Protein AF-A0A895XF03-F1 (afdb_monomer_lite)

Structure (mmCIF, N/CA/C/O backbone):
data_AF-A0A895XF03-F1
#
_entry.id   AF-A0A895XF03-F1
#
loop_
_atom_site.group_PDB
_atom_site.id
_atom_site.type_symbol
_atom_site.label_atom_id
_atom_site.label_alt_id
_atom_site.label_comp_id
_atom_site.label_asym_id
_atom_site.label_entity_id
_atom_site.label_seq_id
_atom_site.pdbx_PDB_ins_code
_atom_site.Cartn_x
_atom_site.Cartn_y
_atom_site.Cartn_z
_atom_site.occupancy
_atom_site.B_iso_or_equiv
_atom_site.auth_seq_id
_atom_site.auth_comp_id
_atom_site.auth_asym_id
_atom_site.auth_atom_id
_atom_site.pdbx_PDB_model_num
ATOM 1 N N . MET A 1 1 ? 20.434 50.297 -4.297 1.00 43.91 1 MET A N 1
ATOM 2 C CA . MET A 1 1 ? 19.319 49.650 -5.014 1.00 43.91 1 MET A CA 1
ATOM 3 C C . MET A 1 1 ? 19.662 48.165 -5.033 1.00 43.91 1 MET A C 1
ATOM 5 O O . MET A 1 1 ? 20.616 47.796 -5.697 1.00 43.91 1 MET A O 1
ATOM 9 N N . GLN A 1 2 ? 19.070 47.381 -4.127 1.00 37.72 2 GLN A N 1
ATOM 10 C CA . GLN A 1 2 ? 19.388 45.959 -3.944 1.00 37.72 2 GLN A CA 1
ATOM 11 C C . GLN A 1 2 ? 18.520 45.132 -4.895 1.00 37.72 2 GLN A C 1
ATOM 13 O O . GLN A 1 2 ? 17.302 45.091 -4.738 1.00 37.72 2 GLN A O 1
ATOM 18 N N . GLU A 1 3 ? 19.142 44.478 -5.870 1.00 40.53 3 GLU A N 1
ATOM 19 C CA . GLU A 1 3 ? 18.496 43.446 -6.678 1.00 40.53 3 GLU A CA 1
ATOM 20 C C . GLU A 1 3 ? 18.541 42.126 -5.902 1.00 40.53 3 GLU A C 1
ATOM 2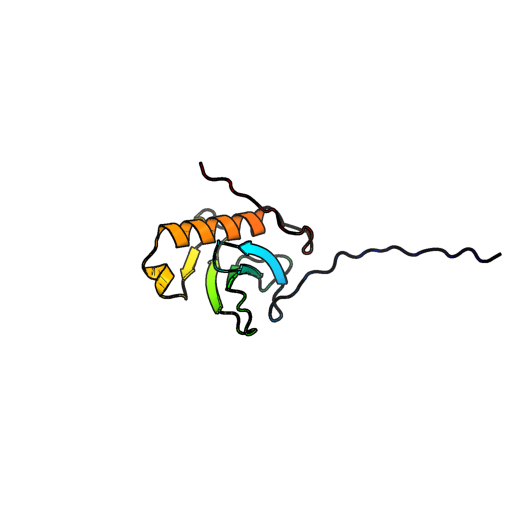2 O O . GLU A 1 3 ? 19.542 41.410 -5.874 1.00 40.53 3 GLU A O 1
ATOM 27 N N . HIS A 1 4 ? 17.440 41.821 -5.217 1.00 36.44 4 HIS A N 1
ATOM 28 C CA . HIS A 1 4 ? 17.210 40.509 -4.628 1.00 36.44 4 HIS A CA 1
ATOM 29 C C . HIS A 1 4 ? 16.944 39.506 -5.754 1.00 36.44 4 HIS A C 1
ATOM 31 O O . HIS A 1 4 ? 15.813 39.331 -6.204 1.00 36.44 4 HIS A O 1
ATOM 37 N N . THR A 1 5 ? 18.001 38.838 -6.209 1.00 41.12 5 THR A N 1
ATOM 38 C CA . THR A 1 5 ? 17.882 37.661 -7.073 1.00 41.12 5 THR A CA 1
ATOM 39 C C . THR A 1 5 ? 17.327 36.515 -6.229 1.00 41.12 5 THR A C 1
ATOM 41 O O . THR A 1 5 ? 18.041 35.891 -5.446 1.00 41.12 5 THR A O 1
ATOM 44 N N . ILE A 1 6 ? 16.021 36.271 -6.338 1.00 44.28 6 ILE A N 1
ATOM 45 C CA . ILE A 1 6 ? 15.358 35.128 -5.708 1.00 44.28 6 ILE A CA 1
ATOM 46 C C . ILE A 1 6 ? 15.773 33.869 -6.477 1.00 44.28 6 ILE A C 1
ATOM 48 O O . ILE A 1 6 ? 15.248 33.578 -7.550 1.00 44.28 6 ILE A O 1
ATOM 52 N N . ALA A 1 7 ? 16.696 33.096 -5.911 1.00 43.19 7 ALA A N 1
ATOM 53 C CA . ALA A 1 7 ? 16.932 31.724 -6.333 1.00 43.19 7 ALA A CA 1
ATOM 54 C C . ALA A 1 7 ? 15.725 30.859 -5.921 1.00 43.19 7 ALA A C 1
ATOM 56 O O . ALA A 1 7 ? 15.591 30.477 -4.762 1.00 43.19 7 ALA A O 1
ATOM 57 N N . LYS A 1 8 ? 14.830 30.542 -6.862 1.00 44.47 8 LYS A N 1
ATOM 58 C CA . LYS A 1 8 ? 13.851 29.450 -6.719 1.00 44.47 8 LYS A CA 1
ATOM 59 C C . LYS A 1 8 ? 14.311 28.252 -7.548 1.00 44.47 8 LYS A C 1
ATOM 61 O O . LYS A 1 8 ? 13.743 27.956 -8.591 1.00 44.47 8 LYS A O 1
ATOM 66 N N . SER A 1 9 ? 15.340 27.553 -7.073 1.00 48.12 9 SER A N 1
ATOM 67 C CA . SER A 1 9 ? 15.498 26.132 -7.407 1.00 48.12 9 SER A CA 1
ATOM 68 C C . SER A 1 9 ? 14.670 25.341 -6.402 1.00 48.12 9 SER A C 1
ATOM 70 O O . SER A 1 9 ? 15.159 24.959 -5.344 1.00 48.12 9 SER A O 1
ATOM 72 N N . GLY A 1 10 ? 13.377 25.182 -6.688 1.00 43.78 10 GLY A N 1
ATOM 73 C CA . GLY A 1 10 ? 12.508 24.283 -5.935 1.00 43.78 10 GLY A CA 1
ATOM 74 C C . GLY A 1 10 ? 12.817 22.847 -6.335 1.00 43.78 10 GLY A C 1
ATOM 75 O O . GLY A 1 10 ? 12.153 22.307 -7.215 1.00 43.78 10 GLY A O 1
ATOM 76 N N . ALA A 1 11 ? 13.852 22.253 -5.742 1.00 49.38 11 ALA A N 1
ATOM 77 C CA . ALA A 1 11 ? 14.054 20.817 -5.835 1.00 49.38 11 ALA A CA 1
ATOM 78 C C . ALA A 1 11 ? 12.853 20.140 -5.162 1.00 49.38 11 ALA A C 1
ATOM 80 O O . ALA A 1 11 ? 12.572 20.382 -3.990 1.00 49.38 11 ALA A O 1
ATOM 81 N N . LEU A 1 12 ? 12.098 19.353 -5.924 1.00 56.06 12 LEU A N 1
ATOM 82 C CA . LEU A 1 12 ? 11.067 18.493 -5.366 1.00 56.06 12 LEU A CA 1
ATOM 83 C C . LEU A 1 12 ? 11.796 17.417 -4.539 1.00 56.06 12 LEU A C 1
ATOM 85 O O . LEU A 1 12 ? 12.584 16.642 -5.081 1.00 56.06 12 LEU A O 1
ATOM 89 N N . GLU A 1 13 ? 11.597 17.410 -3.223 1.00 62.16 13 GLU A N 1
ATOM 90 C CA . GLU A 1 13 ? 12.224 16.439 -2.322 1.00 62.16 13 GLU A CA 1
ATOM 91 C C . GLU A 1 13 ? 11.293 15.249 -2.092 1.00 62.16 13 GLU A C 1
ATOM 93 O O . GLU A 1 13 ? 10.086 15.407 -1.896 1.00 62.16 13 GLU A O 1
ATOM 98 N N . TRP A 1 14 ? 11.846 14.034 -2.138 1.00 66.75 14 TRP A N 1
ATOM 99 C CA . TRP A 1 14 ? 11.088 12.821 -1.839 1.00 66.75 14 TRP A CA 1
ATOM 100 C C . TRP A 1 14 ? 10.662 12.804 -0.375 1.00 66.75 14 TRP A C 1
ATOM 102 O O . TRP A 1 14 ? 11.474 13.054 0.515 1.00 66.75 14 TRP A O 1
ATOM 112 N N . LEU A 1 15 ? 9.404 12.434 -0.127 1.00 80.19 15 LEU A N 1
ATOM 113 C CA . LEU A 1 15 ? 8.969 12.086 1.218 1.00 80.19 15 LEU A CA 1
ATOM 114 C C . LEU A 1 15 ? 9.509 10.707 1.596 1.00 80.19 15 LEU A C 1
ATOM 116 O O . LEU A 1 15 ? 9.646 9.810 0.756 1.00 80.19 15 LEU A O 1
ATOM 120 N N . PHE A 1 16 ? 9.798 10.551 2.884 1.00 80.19 16 PHE A N 1
ATOM 121 C CA . PHE A 1 16 ? 10.233 9.291 3.461 1.00 80.19 16 PHE A CA 1
ATOM 122 C C . PHE A 1 16 ? 9.263 8.849 4.549 1.00 80.19 16 PHE A C 1
ATOM 124 O O . PHE A 1 16 ? 8.904 9.623 5.433 1.00 80.19 16 PHE A O 1
ATOM 131 N N . PHE A 1 17 ? 8.899 7.575 4.512 1.00 81.38 17 PHE A N 1
ATOM 132 C CA . PHE A 1 17 ? 8.098 6.908 5.524 1.00 81.38 17 PHE A CA 1
ATOM 133 C C . PHE A 1 17 ? 8.952 5.820 6.173 1.00 81.38 17 PHE A C 1
ATOM 135 O O . PHE A 1 17 ? 9.357 4.864 5.510 1.00 81.38 17 PHE A O 1
ATOM 142 N N . HIS A 1 18 ? 9.295 5.992 7.453 1.00 79.94 18 HIS A N 1
ATOM 143 C CA . HIS A 1 18 ? 10.180 5.077 8.194 1.00 79.94 18 HIS A CA 1
ATOM 144 C C . HIS A 1 18 ? 11.502 4.762 7.464 1.00 79.94 18 HIS A C 1
ATOM 146 O O . HIS A 1 18 ? 11.942 3.616 7.394 1.00 79.94 18 HIS A O 1
ATOM 152 N N . GLY A 1 19 ? 12.132 5.791 6.884 1.00 81.38 19 GLY A N 1
ATOM 153 C CA . GLY A 1 19 ? 13.396 5.660 6.148 1.00 81.38 19 GLY A CA 1
ATOM 154 C C . GLY A 1 19 ? 13.266 5.063 4.742 1.00 81.38 19 GLY A C 1
ATOM 155 O O . GLY A 1 19 ? 14.274 4.908 4.060 1.00 81.38 19 GLY A O 1
ATOM 156 N N . LYS A 1 20 ? 12.047 4.756 4.283 1.00 82.38 20 LYS A N 1
ATOM 157 C CA . LYS A 1 20 ? 11.759 4.288 2.921 1.00 82.38 20 LYS A CA 1
ATOM 158 C C . LYS A 1 20 ? 11.184 5.409 2.075 1.00 82.38 20 LYS A C 1
ATOM 160 O O . LYS A 1 20 ? 10.472 6.259 2.598 1.00 82.38 20 LYS A O 1
ATOM 165 N N . ARG A 1 21 ? 11.440 5.394 0.768 1.00 85.56 21 ARG A N 1
ATOM 166 C CA . ARG A 1 21 ? 10.862 6.382 -0.149 1.00 85.56 21 ARG A CA 1
ATOM 167 C C . ARG A 1 21 ? 9.355 6.171 -0.250 1.00 85.56 21 ARG A C 1
ATOM 169 O O . ARG A 1 21 ? 8.917 5.076 -0.605 1.00 85.56 21 ARG A O 1
ATOM 176 N N . GLU A 1 22 ? 8.587 7.216 0.030 1.00 89.06 22 GLU A N 1
ATOM 177 C CA . GLU A 1 22 ? 7.141 7.232 -0.164 1.00 89.06 22 GLU A CA 1
ATOM 178 C C . GLU A 1 22 ? 6.822 7.511 -1.638 1.00 89.06 22 GLU A C 1
ATOM 180 O O . GLU A 1 22 ? 7.285 8.494 -2.216 1.00 89.06 22 GLU A O 1
ATOM 185 N N . TRP A 1 23 ? 6.036 6.624 -2.243 1.00 87.12 23 TRP A N 1
ATOM 186 C CA . TRP A 1 23 ? 5.523 6.769 -3.608 1.00 87.12 23 TRP A CA 1
ATOM 187 C C . TRP A 1 23 ? 4.164 7.468 -3.636 1.00 87.12 23 TRP A C 1
ATOM 189 O O . TRP A 1 23 ? 3.803 8.098 -4.630 1.00 87.12 23 TRP A O 1
ATOM 199 N N . GLY A 1 24 ? 3.408 7.352 -2.548 1.00 89.56 24 GLY A N 1
ATOM 200 C CA . GLY A 1 24 ? 2.114 7.988 -2.382 1.00 89.56 24 GLY A CA 1
ATOM 201 C C . GLY A 1 24 ? 1.278 7.304 -1.313 1.00 89.56 24 GLY A C 1
ATOM 202 O O . GLY A 1 24 ? 1.731 6.388 -0.620 1.00 89.56 24 GLY A O 1
ATOM 203 N N . ARG A 1 25 ? 0.034 7.761 -1.198 1.00 92.50 25 ARG A N 1
ATOM 204 C CA . ARG A 1 25 ? -0.932 7.296 -0.205 1.00 92.50 25 ARG A CA 1
ATOM 205 C C . ARG A 1 25 ? -2.296 7.107 -0.837 1.00 92.50 25 ARG A C 1
ATOM 207 O O . ARG A 1 25 ? -2.631 7.789 -1.802 1.00 92.50 25 ARG A O 1
ATOM 214 N N . PHE A 1 26 ? -3.082 6.229 -0.241 1.00 93.00 26 PHE A N 1
ATOM 215 C CA . PHE A 1 26 ? -4.496 6.049 -0.540 1.00 93.00 26 PHE A CA 1
ATOM 216 C C . PHE A 1 26 ? -5.239 5.743 0.758 1.00 93.00 26 PHE A C 1
ATOM 218 O O . PHE A 1 26 ? -4.627 5.383 1.762 1.00 93.00 26 PHE A O 1
ATOM 225 N N . THR A 1 27 ? -6.550 5.937 0.770 1.00 92.94 27 THR A N 1
ATOM 226 C CA . THR A 1 27 ? -7.369 5.806 1.979 1.00 92.94 27 THR A CA 1
ATOM 227 C C . THR A 1 27 ? -8.632 5.032 1.658 1.00 92.94 27 THR A C 1
ATOM 229 O O . THR A 1 27 ? -9.183 5.182 0.568 1.00 92.94 27 THR A O 1
ATOM 232 N N . ASP A 1 28 ? -9.106 4.256 2.621 1.00 88.25 28 ASP A N 1
ATOM 233 C CA . ASP A 1 28 ? -10.509 3.852 2.671 1.00 88.25 28 ASP A CA 1
ATOM 234 C C . ASP A 1 28 ? -11.266 4.701 3.713 1.00 88.25 28 ASP A C 1
ATOM 236 O O . ASP A 1 28 ? -10.738 5.702 4.204 1.00 88.25 28 ASP A O 1
ATOM 240 N N . ASP A 1 29 ? -12.500 4.322 4.051 1.00 86.19 29 ASP A N 1
ATOM 241 C CA . ASP A 1 29 ? -13.332 5.038 5.032 1.00 86.19 29 ASP A CA 1
ATOM 242 C C . ASP A 1 29 ? -12.801 4.963 6.480 1.00 86.19 29 ASP A C 1
ATOM 244 O O . ASP A 1 29 ? -13.281 5.673 7.363 1.00 86.19 29 ASP A O 1
ATOM 248 N N . VAL A 1 30 ? -11.833 4.087 6.750 1.00 87.38 30 VAL A N 1
ATOM 249 C CA . VAL A 1 30 ? -11.365 3.718 8.094 1.00 87.38 30 VAL A CA 1
ATOM 250 C C . VAL A 1 30 ? -9.859 3.947 8.273 1.00 87.38 30 VAL A C 1
ATOM 252 O O . VAL A 1 30 ? -9.416 4.256 9.379 1.00 87.38 30 VAL A O 1
ATOM 255 N N . ARG A 1 31 ? -9.048 3.768 7.228 1.00 89.75 31 ARG A N 1
ATOM 256 C CA . ARG A 1 31 ? -7.587 3.650 7.295 1.00 89.75 31 ARG A CA 1
ATOM 257 C C . ARG A 1 31 ? -6.897 4.421 6.179 1.00 89.75 31 ARG A C 1
ATOM 259 O O . ARG A 1 31 ? -7.380 4.522 5.053 1.00 89.75 31 ARG A O 1
ATOM 266 N N . SER A 1 32 ? -5.697 4.893 6.503 1.00 92.62 32 SER A N 1
ATOM 267 C CA . SER A 1 32 ? -4.748 5.431 5.532 1.00 92.62 32 SER A CA 1
ATOM 268 C C . SER A 1 32 ? -3.673 4.402 5.223 1.00 92.62 32 SER A C 1
ATOM 270 O O . SER A 1 32 ? -3.143 3.767 6.134 1.00 92.62 32 SER A O 1
ATOM 272 N N . TYR A 1 33 ? -3.327 4.275 3.948 1.00 93.88 33 TYR A N 1
ATOM 273 C 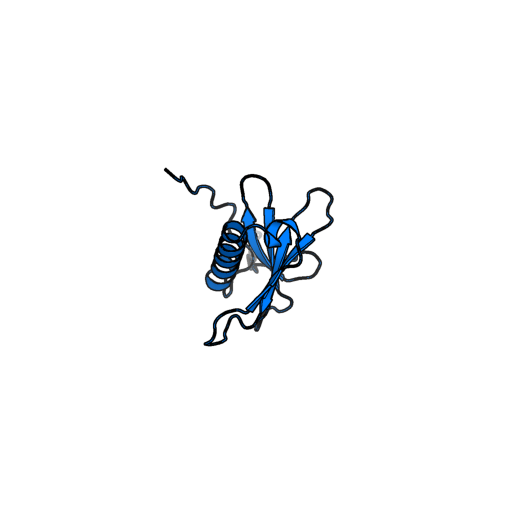CA . TYR A 1 33 ? -2.297 3.376 3.454 1.00 93.88 33 TYR A CA 1
ATOM 274 C C . TYR A 1 33 ? -1.168 4.168 2.800 1.00 93.88 33 TYR A C 1
ATOM 276 O O . TYR A 1 33 ? -1.408 5.134 2.072 1.00 93.88 33 TYR A O 1
ATOM 284 N N . VAL A 1 34 ? 0.071 3.742 3.031 1.00 93.31 34 VAL A N 1
ATOM 285 C CA . VAL A 1 34 ? 1.281 4.359 2.479 1.00 93.31 34 VAL A CA 1
ATOM 286 C C . VAL A 1 34 ? 1.995 3.351 1.599 1.00 93.31 34 VAL A C 1
ATOM 288 O O . VAL A 1 34 ? 2.349 2.260 2.049 1.00 93.31 34 VAL A O 1
ATOM 291 N N . VAL A 1 35 ? 2.233 3.732 0.348 1.00 92.44 35 VAL A N 1
ATOM 292 C CA . VAL A 1 35 ? 3.003 2.949 -0.616 1.00 92.44 35 VAL A CA 1
ATOM 293 C C . VAL A 1 35 ? 4.448 3.408 -0.554 1.00 92.44 35 VAL A C 1
ATOM 295 O O . VAL A 1 35 ? 4.754 4.585 -0.752 1.00 92.44 35 VAL A O 1
ATOM 298 N N . THR A 1 36 ? 5.358 2.477 -0.299 1.00 91.81 36 THR A N 1
ATOM 299 C CA . THR A 1 36 ? 6.787 2.768 -0.187 1.00 91.81 36 THR A CA 1
ATOM 300 C C . THR A 1 36 ? 7.627 1.798 -0.994 1.00 91.81 36 THR A C 1
ATOM 302 O O . THR A 1 36 ? 7.199 0.687 -1.313 1.00 91.81 36 THR A O 1
ATOM 305 N N . SER A 1 37 ? 8.874 2.185 -1.245 1.00 87.81 37 SER A N 1
ATOM 306 C CA . SER A 1 37 ? 9.892 1.253 -1.703 1.00 87.81 37 SER A CA 1
ATOM 307 C C . SER A 1 37 ? 11.254 1.484 -1.049 1.00 87.81 37 SER A C 1
ATOM 309 O O . SER A 1 37 ? 11.548 2.565 -0.538 1.00 87.81 37 SER A O 1
ATOM 311 N N . ASN A 1 38 ? 12.080 0.437 -1.078 1.00 76.00 38 ASN A N 1
ATOM 312 C CA . ASN A 1 38 ? 13.460 0.458 -0.618 1.00 76.00 38 ASN A CA 1
ATOM 313 C C . ASN A 1 38 ? 14.393 1.250 -1.556 1.00 76.00 38 ASN A C 1
ATOM 315 O O . ASN A 1 38 ? 15.408 1.728 -1.067 1.00 76.00 38 ASN A O 1
ATOM 319 N N . ASP A 1 39 ? 14.075 1.411 -2.851 1.00 67.94 39 ASP A N 1
ATOM 320 C CA . ASP A 1 39 ? 14.961 2.099 -3.806 1.00 67.94 39 ASP A CA 1
ATOM 321 C C . ASP A 1 39 ? 14.262 3.193 -4.639 1.00 67.94 39 ASP A C 1
ATOM 323 O O . ASP A 1 39 ? 13.060 3.183 -4.922 1.00 67.94 39 ASP A O 1
ATOM 327 N N . ALA A 1 40 ? 15.061 4.168 -5.029 1.00 57.19 40 ALA A N 1
ATOM 328 C CA . ALA A 1 40 ? 14.727 5.324 -5.815 1.00 57.19 40 ALA A CA 1
ATOM 329 C C . ALA A 1 40 ? 14.539 5.066 -7.309 1.00 57.19 40 ALA A C 1
ATOM 331 O O . ALA A 1 40 ? 13.706 5.723 -7.930 1.00 57.19 40 ALA A O 1
ATOM 332 N N . GLN A 1 41 ? 15.358 4.186 -7.882 1.00 54.44 41 GLN A N 1
ATOM 333 C CA . GLN A 1 41 ? 15.522 4.094 -9.335 1.00 54.44 41 GLN A CA 1
ATOM 334 C C . GLN A 1 41 ? 15.056 2.754 -9.905 1.00 54.44 41 GLN A C 1
ATOM 336 O O . GLN A 1 41 ? 14.581 2.710 -11.037 1.00 54.44 41 GLN A O 1
ATOM 341 N N . GLU A 1 42 ? 15.094 1.671 -9.123 1.00 55.69 42 GLU A N 1
ATOM 342 C CA . GLU A 1 42 ? 14.890 0.313 -9.660 1.00 55.69 42 GLU A CA 1
ATOM 343 C C . GLU A 1 42 ? 14.024 -0.576 -8.772 1.00 55.69 42 GLU A C 1
ATOM 345 O O . GLU A 1 42 ? 14.194 -1.790 -8.673 1.00 55.69 42 GLU A O 1
ATOM 350 N N . SER A 1 43 ? 13.051 0.033 -8.110 1.00 64.88 43 SER A N 1
ATOM 351 C CA . SER A 1 43 ? 12.183 -0.688 -7.194 1.00 64.88 43 SER A CA 1
ATOM 352 C C . SER A 1 43 ? 11.304 -1.702 -7.911 1.00 64.88 43 SER A C 1
ATOM 354 O O . SER A 1 43 ? 10.242 -1.376 -8.432 1.00 64.88 43 SER A O 1
ATOM 356 N N . ASN A 1 44 ? 11.759 -2.953 -7.907 1.00 79.94 44 ASN A N 1
ATOM 357 C CA . ASN A 1 44 ? 10.979 -4.129 -8.279 1.00 79.94 44 ASN A CA 1
ATOM 358 C C . ASN A 1 44 ? 10.146 -4.664 -7.100 1.00 79.94 44 ASN A C 1
ATOM 360 O O . ASN A 1 44 ? 9.567 -5.746 -7.192 1.00 79.94 44 ASN A O 1
ATOM 364 N N . THR A 1 45 ? 10.110 -3.908 -6.000 1.00 87.38 45 THR A N 1
ATOM 365 C CA . THR A 1 45 ? 9.398 -4.229 -4.767 1.00 87.38 45 THR A CA 1
ATOM 366 C C . THR A 1 45 ? 8.635 -3.001 -4.285 1.00 87.38 45 THR A C 1
ATOM 368 O O . THR A 1 45 ? 9.190 -1.910 -4.274 1.00 87.38 45 THR A O 1
ATOM 371 N N . LEU A 1 46 ? 7.392 -3.177 -3.850 1.00 90.81 46 LEU A N 1
ATOM 372 C CA . LEU A 1 46 ? 6.591 -2.192 -3.128 1.00 90.81 46 LEU A CA 1
ATOM 373 C C . LEU A 1 46 ? 6.192 -2.762 -1.780 1.00 90.81 46 LEU A C 1
ATOM 375 O O . LEU A 1 46 ? 5.966 -3.963 -1.642 1.00 90.81 46 LEU A O 1
ATOM 379 N N . HIS A 1 47 ? 6.051 -1.877 -0.806 1.00 92.69 47 HIS A N 1
ATOM 380 C CA . HIS A 1 47 ? 5.464 -2.198 0.484 1.00 92.69 47 HIS A CA 1
ATOM 381 C C . HIS A 1 47 ? 4.292 -1.262 0.729 1.00 92.69 47 HIS A C 1
ATOM 383 O O . HIS A 1 47 ? 4.423 -0.051 0.539 1.00 92.69 47 HIS A O 1
ATOM 389 N N . VAL A 1 48 ? 3.185 -1.819 1.202 1.00 94.06 48 VAL A N 1
ATOM 390 C CA . VAL A 1 48 ? 2.022 -1.058 1.64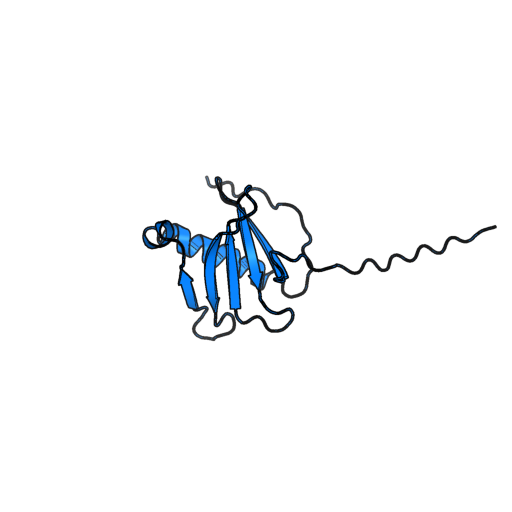8 1.00 94.06 48 VAL A CA 1
ATOM 391 C C . VAL A 1 48 ? 1.940 -1.153 3.161 1.00 94.06 48 VAL A C 1
ATOM 393 O O . VAL A 1 48 ? 1.949 -2.251 3.720 1.00 94.06 48 VAL A O 1
ATOM 396 N N . PHE A 1 49 ? 1.858 -0.004 3.818 1.00 94.19 49 PHE A N 1
ATOM 397 C CA . PHE A 1 49 ? 1.693 0.107 5.263 1.00 94.19 49 PHE A CA 1
ATOM 398 C C . PHE A 1 49 ? 0.360 0.760 5.604 1.00 94.19 49 PHE A C 1
ATOM 400 O O . PHE A 1 49 ? -0.070 1.634 4.863 1.00 94.19 49 PHE A O 1
ATOM 407 N N . ILE A 1 50 ? -0.252 0.403 6.732 1.00 93.00 50 ILE A N 1
ATOM 408 C CA . ILE A 1 50 ? -1.263 1.248 7.375 1.00 93.00 50 ILE A CA 1
ATOM 409 C C . ILE A 1 50 ? -0.534 2.332 8.164 1.00 93.00 50 ILE A C 1
ATOM 411 O O . ILE A 1 50 ? 0.358 2.033 8.963 1.00 93.00 50 ILE A O 1
ATOM 415 N N . ASP A 1 51 ? -0.925 3.580 7.932 1.00 90.75 51 ASP A N 1
ATOM 416 C CA . ASP A 1 51 ? -0.500 4.726 8.728 1.00 90.75 51 ASP A CA 1
ATOM 417 C C . ASP A 1 51 ? -1.395 4.830 9.963 1.00 90.75 51 ASP A C 1
ATOM 419 O O . ASP A 1 51 ? -2.501 5.378 9.920 1.00 90.75 51 ASP A O 1
ATOM 423 N N . HIS A 1 52 ? -0.945 4.214 11.054 1.00 85.44 52 HIS A N 1
ATOM 424 C CA . HIS A 1 52 ? -1.638 4.274 12.333 1.00 85.44 52 HIS A CA 1
ATOM 425 C C . HIS A 1 52 ? -1.320 5.596 13.039 1.00 85.44 52 HIS A C 1
ATOM 427 O O . HIS A 1 52 ? -0.169 6.024 13.113 1.00 85.44 52 HIS A O 1
ATOM 433 N N . ALA A 1 53 ? -2.340 6.227 13.627 1.00 78.50 53 ALA A N 1
ATOM 434 C CA . ALA A 1 53 ? -2.189 7.497 14.345 1.00 78.50 53 ALA A CA 1
ATOM 435 C C . ALA A 1 53 ? -1.269 7.402 15.581 1.00 78.50 53 ALA A C 1
ATOM 437 O O . ALA A 1 53 ? -0.803 8.421 16.086 1.00 78.50 53 ALA A O 1
ATOM 438 N N . ASP A 1 54 ? -1.002 6.188 16.069 1.00 83.94 54 ASP A N 1
ATOM 439 C CA . ASP A 1 54 ? -0.071 5.912 17.166 1.00 83.94 54 ASP A CA 1
ATOM 440 C C . ASP A 1 54 ? 1.409 5.879 16.721 1.00 83.94 54 ASP A C 1
ATOM 442 O O . ASP A 1 54 ? 2.300 5.658 17.546 1.00 83.94 54 ASP A O 1
ATOM 446 N N . GLY A 1 55 ? 1.677 6.102 15.428 1.00 82.00 55 GLY A N 1
ATOM 447 C CA . GLY A 1 55 ? 3.016 6.136 14.843 1.00 82.00 55 GLY A CA 1
ATOM 448 C C . GLY A 1 55 ? 3.665 4.761 14.673 1.00 82.00 55 GLY A C 1
ATOM 449 O O . GLY A 1 55 ? 4.876 4.685 14.446 1.00 82.00 55 GLY A O 1
ATOM 450 N N . ARG A 1 56 ? 2.903 3.667 14.807 1.00 86.06 56 ARG A N 1
ATOM 451 C CA . ARG A 1 56 ? 3.396 2.297 14.620 1.00 86.06 56 ARG A CA 1
ATOM 452 C C . ARG A 1 56 ? 2.866 1.733 13.309 1.00 86.06 56 ARG A C 1
ATOM 454 O O . ARG A 1 56 ? 1.798 1.133 13.303 1.00 86.06 56 ARG A O 1
ATOM 461 N N . PRO A 1 57 ? 3.588 1.890 12.191 1.00 88.81 57 PRO A N 1
ATOM 462 C CA . PRO A 1 57 ? 3.096 1.435 10.904 1.00 88.81 57 PRO A CA 1
ATOM 463 C C . PRO A 1 57 ? 2.976 -0.086 10.872 1.00 88.81 57 PRO A C 1
ATOM 465 O O . PRO A 1 57 ? 3.874 -0.813 11.305 1.00 88.81 57 PRO A O 1
ATOM 468 N N . GLU A 1 58 ? 1.890 -0.574 10.291 1.00 91.81 58 GLU A N 1
ATOM 469 C CA . GLU A 1 58 ? 1.674 -2.003 10.094 1.00 91.81 58 GLU A CA 1
ATOM 470 C C . GLU A 1 58 ? 1.856 -2.333 8.619 1.00 91.81 58 GLU A C 1
ATOM 472 O O . GLU A 1 58 ? 1.148 -1.797 7.770 1.00 91.81 58 GLU A O 1
ATOM 477 N N . MET A 1 59 ? 2.807 -3.206 8.289 1.00 92.12 59 MET A N 1
ATOM 478 C CA . MET A 1 59 ? 2.985 -3.645 6.908 1.00 92.12 59 MET A CA 1
ATOM 479 C C . MET A 1 59 ? 1.871 -4.613 6.530 1.00 92.12 59 MET A C 1
ATOM 481 O O . MET A 1 59 ? 1.707 -5.664 7.143 1.00 92.12 59 MET A O 1
ATOM 485 N N . VAL A 1 60 ? 1.140 -4.267 5.483 1.00 93.00 60 VAL A N 1
ATOM 486 C CA . VAL A 1 60 ? -0.038 -5.001 5.038 1.00 93.00 60 VAL A CA 1
ATOM 487 C C . VAL A 1 60 ? 0.318 -5.984 3.938 1.00 93.00 60 VAL A C 1
ATOM 489 O O . VAL A 1 60 ? -0.024 -7.168 4.021 1.00 93.00 60 VAL A O 1
ATOM 492 N N . CYS A 1 61 ? 1.022 -5.494 2.918 1.00 92.56 61 CYS A N 1
ATOM 493 C CA . CYS A 1 61 ? 1.465 -6.313 1.808 1.00 92.56 61 CYS A CA 1
ATOM 494 C C . CYS A 1 61 ? 2.813 -5.867 1.248 1.00 92.56 61 CYS A C 1
ATOM 496 O O . CYS A 1 61 ? 3.203 -4.699 1.328 1.00 92.56 61 CYS A O 1
ATOM 498 N N . THR A 1 62 ? 3.499 -6.838 0.655 1.00 93.31 62 THR A N 1
ATOM 499 C CA . THR A 1 62 ? 4.706 -6.639 -0.140 1.00 93.31 62 THR A CA 1
ATOM 500 C C . THR A 1 62 ? 4.424 -7.148 -1.542 1.00 93.31 62 THR A C 1
ATOM 502 O O . THR A 1 62 ? 4.087 -8.318 -1.711 1.00 93.31 62 THR A O 1
ATOM 505 N N . MET A 1 63 ? 4.578 -6.291 -2.545 1.00 92.56 63 MET A N 1
ATOM 506 C CA . MET A 1 63 ? 4.459 -6.666 -3.952 1.00 92.56 63 MET A CA 1
ATOM 507 C C . MET A 1 63 ? 5.851 -6.704 -4.561 1.00 92.56 63 MET A C 1
ATOM 509 O O . MET A 1 63 ? 6.607 -5.753 -4.420 1.00 92.56 63 MET A O 1
ATOM 513 N N . THR A 1 64 ? 6.202 -7.787 -5.237 1.00 90.44 64 THR A N 1
ATOM 514 C CA . THR A 1 64 ? 7.495 -7.955 -5.913 1.00 90.44 64 THR A CA 1
ATOM 515 C C . THR A 1 64 ? 7.282 -8.234 -7.395 1.00 90.44 64 THR A C 1
ATOM 517 O O . THR A 1 64 ? 6.145 -8.399 -7.836 1.00 90.44 64 THR A O 1
ATOM 520 N N . ALA A 1 65 ? 8.361 -8.288 -8.179 1.00 84.25 65 ALA A N 1
ATOM 521 C CA . ALA A 1 65 ? 8.301 -8.635 -9.600 1.00 84.25 65 ALA A CA 1
ATOM 522 C C . ALA A 1 65 ? 7.370 -7.713 -10.417 1.00 84.25 65 ALA A C 1
ATOM 524 O O . ALA A 1 65 ? 6.763 -8.133 -11.398 1.00 84.25 65 ALA A O 1
ATOM 525 N N . LEU A 1 66 ? 7.281 -6.435 -10.037 1.00 81.69 66 LEU A N 1
ATOM 526 C CA . LEU A 1 66 ? 6.372 -5.436 -10.622 1.00 81.69 66 LEU A CA 1
ATOM 527 C C . LEU A 1 66 ? 6.579 -5.226 -12.127 1.00 81.69 66 LEU A C 1
ATOM 529 O O . LEU A 1 66 ? 5.666 -4.794 -12.827 1.00 81.69 66 LEU A O 1
ATOM 533 N N . ARG A 1 67 ? 7.793 -5.509 -12.614 1.00 79.50 67 ARG A N 1
ATOM 534 C CA . ARG A 1 67 ? 8.184 -5.404 -14.028 1.00 79.50 67 ARG A CA 1
ATOM 535 C C . ARG A 1 67 ? 8.198 -6.756 -14.754 1.00 79.50 67 ARG A C 1
ATOM 537 O O . ARG A 1 67 ? 8.559 -6.802 -15.925 1.00 79.50 67 ARG A O 1
ATOM 544 N N . SER A 1 68 ? 7.845 -7.851 -14.077 1.00 80.50 68 SER A N 1
ATOM 545 C CA . SER A 1 68 ? 7.801 -9.183 -14.684 1.00 80.50 68 SER A CA 1
ATOM 546 C C . SER A 1 68 ? 6.637 -9.308 -15.664 1.00 80.50 68 SER A C 1
ATOM 548 O O . SER A 1 68 ? 5.530 -8.840 -15.399 1.00 80.50 68 SER A O 1
ATOM 550 N N . HIS A 1 69 ? 6.855 -10.034 -16.762 1.00 77.56 69 HIS A N 1
ATOM 551 C CA . HIS A 1 69 ? 5.801 -10.398 -17.715 1.00 77.56 69 HIS A CA 1
ATOM 552 C C . HIS A 1 69 ? 4.699 -11.270 -17.095 1.00 77.56 69 HIS A C 1
ATOM 554 O O . HIS A 1 69 ? 3.584 -11.296 -17.605 1.00 77.56 69 HIS A O 1
ATOM 560 N N . SER A 1 70 ? 4.997 -11.964 -15.993 1.00 81.06 70 SER A N 1
ATOM 561 C CA . SER A 1 70 ? 4.026 -12.760 -15.234 1.00 81.06 70 SER A CA 1
ATOM 562 C C . SER A 1 70 ? 3.101 -11.924 -14.343 1.00 81.06 70 SER A C 1
ATOM 564 O O . SER A 1 70 ? 2.196 -12.480 -13.731 1.00 81.06 70 SER A O 1
ATOM 566 N N . GLY A 1 71 ? 3.343 -10.615 -14.232 1.00 80.88 71 GLY A N 1
ATOM 567 C CA . GLY A 1 71 ? 2.681 -9.750 -13.261 1.00 80.88 71 GLY A CA 1
ATOM 568 C C . GLY A 1 71 ? 3.341 -9.771 -11.874 1.00 80.88 71 GLY A C 1
ATOM 569 O O . GLY A 1 71 ? 4.268 -10.555 -11.630 1.00 80.88 71 GLY A O 1
ATOM 570 N N . PRO A 1 72 ? 2.891 -8.872 -10.980 1.00 87.12 72 PRO A N 1
ATOM 571 C CA . PRO A 1 72 ? 3.431 -8.740 -9.636 1.00 87.12 72 PRO A CA 1
ATOM 572 C C . PRO A 1 72 ? 3.065 -9.939 -8.756 1.00 87.12 72 PRO A C 1
ATOM 574 O O . PRO A 1 72 ? 1.991 -10.520 -8.883 1.00 87.1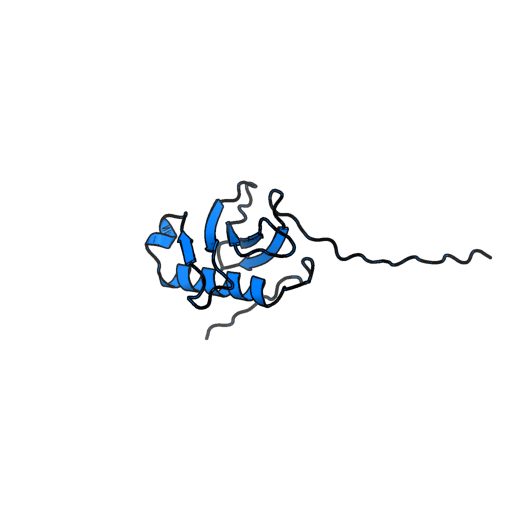2 72 PRO A O 1
ATOM 577 N N . VAL A 1 73 ? 3.958 -10.274 -7.828 1.00 90.81 73 VAL A N 1
ATOM 578 C CA . VAL A 1 73 ? 3.736 -11.303 -6.806 1.00 90.81 73 VAL A CA 1
ATOM 579 C C . VAL A 1 73 ? 3.490 -10.619 -5.467 1.00 90.81 73 VAL A C 1
ATOM 581 O O . VAL A 1 73 ? 4.379 -9.928 -4.961 1.00 90.81 73 VAL A O 1
ATOM 584 N N . THR A 1 74 ? 2.303 -10.819 -4.892 1.00 92.94 74 THR A N 1
ATOM 585 C CA . THR A 1 74 ? 1.893 -10.184 -3.632 1.00 92.94 74 THR A CA 1
ATOM 586 C C . THR A 1 74 ? 1.971 -11.144 -2.449 1.00 92.94 74 THR A C 1
ATOM 588 O O . THR A 1 74 ? 1.445 -12.256 -2.482 1.00 92.94 74 THR A O 1
ATOM 591 N N . HIS A 1 75 ? 2.572 -10.677 -1.358 1.00 92.31 75 HIS A N 1
ATOM 592 C CA . HIS A 1 75 ? 2.610 -11.355 -0.067 1.00 92.31 75 HIS A CA 1
ATOM 593 C C . HIS A 1 75 ? 1.854 -10.536 0.978 1.00 92.31 75 HIS A C 1
ATOM 595 O O . HIS A 1 75 ? 2.090 -9.336 1.108 1.00 92.31 75 HIS A O 1
ATOM 601 N N . TRP A 1 76 ? 0.973 -11.188 1.740 1.00 91.88 76 TRP A N 1
ATOM 602 C CA . TRP A 1 76 ? 0.097 -10.547 2.724 1.00 91.88 76 TRP A CA 1
ATOM 603 C C . TRP A 1 76 ? 0.529 -10.863 4.155 1.00 91.88 76 TRP A C 1
ATOM 605 O O . TRP A 1 76 ? 0.631 -12.032 4.542 1.00 91.88 76 TRP A O 1
ATOM 615 N N . SER A 1 77 ? 0.717 -9.818 4.955 1.00 86.81 77 SER A N 1
ATOM 616 C CA . SER A 1 77 ? 1.164 -9.922 6.350 1.00 86.81 77 SER A CA 1
ATOM 617 C C . SER A 1 77 ? 0.034 -9.716 7.361 1.00 86.81 77 SER A C 1
ATOM 619 O O . SER A 1 77 ? 0.190 -10.082 8.521 1.00 86.81 77 SER A O 1
ATOM 621 N N . CYS A 1 78 ? -1.116 -9.189 6.930 1.00 79.88 78 CYS A N 1
ATOM 622 C CA . CYS A 1 78 ? -2.231 -8.853 7.812 1.00 79.88 78 CYS A CA 1
ATOM 623 C C . CYS A 1 78 ? -3.338 -9.926 7.803 1.00 79.88 78 CYS A C 1
ATOM 625 O O . CYS A 1 78 ? -3.788 -10.356 6.738 1.00 79.88 78 CYS A O 1
ATOM 627 N N . GLU A 1 79 ? -3.793 -10.363 8.983 1.00 77.44 79 GLU A N 1
ATOM 628 C CA . GLU A 1 79 ? -4.697 -11.515 9.119 1.00 77.44 79 GLU A CA 1
ATOM 629 C C . GLU A 1 79 ? -6.096 -11.282 8.544 1.00 77.44 79 GLU A C 1
ATOM 631 O O . GLU A 1 79 ? -6.596 -12.143 7.825 1.00 77.44 79 GLU A O 1
ATOM 636 N N . TRP A 1 80 ? -6.727 -10.132 8.792 1.00 77.75 80 TRP A N 1
ATOM 637 C CA . TRP A 1 80 ? -8.095 -9.881 8.312 1.00 77.75 80 TRP A CA 1
ATOM 638 C C . TRP A 1 80 ? -8.178 -9.849 6.779 1.00 77.75 80 TRP A C 1
ATOM 640 O O . TRP A 1 80 ? -9.173 -10.280 6.196 1.00 77.75 80 TRP A O 1
ATOM 650 N N . LEU A 1 81 ? -7.100 -9.432 6.111 1.00 77.50 81 LEU A N 1
ATOM 651 C CA . LEU A 1 81 ? -7.010 -9.461 4.653 1.00 77.50 81 LEU A CA 1
ATOM 652 C C . LEU A 1 81 ? -6.894 -10.870 4.089 1.00 77.50 81 LEU A C 1
ATOM 654 O O . LEU A 1 81 ? -7.331 -11.099 2.966 1.00 77.50 81 LEU A O 1
ATOM 658 N N . ARG A 1 82 ? -6.407 -11.849 4.861 1.00 74.75 82 ARG A N 1
ATOM 659 C CA . ARG A 1 82 ? -6.403 -13.256 4.423 1.00 74.75 82 ARG A CA 1
ATOM 660 C C . ARG A 1 82 ? -7.813 -13.794 4.174 1.00 74.75 82 ARG A C 1
ATOM 662 O O . ARG A 1 82 ? -7.957 -14.752 3.418 1.00 74.75 82 ARG A O 1
ATOM 669 N N . PHE A 1 83 ? -8.833 -13.165 4.756 1.00 74.38 83 PHE A N 1
ATOM 670 C CA . PHE A 1 83 ? -10.232 -13.579 4.652 1.00 74.38 83 PHE A CA 1
ATOM 671 C C . PHE A 1 83 ? -11.072 -12.713 3.704 1.00 74.38 83 PHE A C 1
ATOM 673 O O . PHE A 1 83 ? -12.227 -13.044 3.460 1.00 74.38 83 PHE A O 1
ATOM 680 N N . SER A 1 84 ? -10.509 -11.642 3.134 1.00 87.19 84 SER A N 1
ATOM 681 C CA . SER A 1 84 ? -11.215 -10.776 2.185 1.00 87.19 84 SER A CA 1
ATOM 682 C C . SER A 1 84 ? -10.434 -10.635 0.884 1.00 87.19 84 SER A C 1
ATOM 684 O O . SER A 1 84 ? -9.431 -9.930 0.813 1.00 87.19 84 SER A O 1
ATOM 686 N N . GLU A 1 85 ? -10.881 -11.331 -0.156 1.00 89.31 85 GLU A N 1
ATOM 687 C CA . GLU A 1 85 ? -10.305 -11.238 -1.504 1.00 89.31 85 GLU A CA 1
ATOM 688 C C . GLU A 1 85 ? -10.541 -9.858 -2.130 1.00 89.31 85 GLU A C 1
ATOM 690 O O . GLU A 1 85 ? -9.596 -9.225 -2.587 1.00 89.31 85 GLU A O 1
ATOM 695 N N . MET A 1 86 ? -11.756 -9.319 -1.998 1.00 90.06 86 MET A N 1
ATOM 696 C CA . MET A 1 86 ? -12.116 -7.990 -2.507 1.00 90.06 86 MET A CA 1
ATOM 697 C C . MET A 1 86 ? -11.191 -6.881 -1.981 1.00 90.06 86 MET A C 1
ATOM 699 O O . MET A 1 86 ? -10.763 -6.006 -2.730 1.00 90.06 86 MET A O 1
ATOM 703 N N . TRP A 1 87 ? -10.848 -6.925 -0.689 1.00 90.38 87 TRP A N 1
ATOM 704 C CA . TRP A 1 87 ? -9.933 -5.942 -0.100 1.00 90.38 87 TRP A CA 1
ATOM 705 C C . TRP A 1 87 ? -8.495 -6.118 -0.593 1.00 90.38 87 TRP A C 1
ATOM 707 O O . TRP A 1 87 ? -7.788 -5.128 -0.772 1.00 90.38 87 TRP A O 1
ATOM 717 N N . ARG A 1 88 ? -8.064 -7.360 -0.837 1.00 92.75 88 ARG A N 1
ATOM 718 C CA . ARG A 1 88 ? -6.731 -7.644 -1.377 1.00 92.75 88 ARG A CA 1
ATOM 719 C C . ARG A 1 88 ? -6.573 -7.089 -2.786 1.00 92.75 88 ARG A C 1
ATOM 721 O O . ARG A 1 88 ? -5.633 -6.339 -3.036 1.00 92.75 88 ARG A O 1
ATOM 728 N N . GLU A 1 89 ? -7.526 -7.386 -3.662 1.00 92.25 89 GLU A N 1
ATOM 729 C CA . GLU A 1 89 ? -7.542 -6.882 -5.038 1.00 92.25 89 GLU A CA 1
ATOM 730 C C . GLU A 1 89 ? -7.577 -5.351 -5.085 1.00 92.25 89 GLU A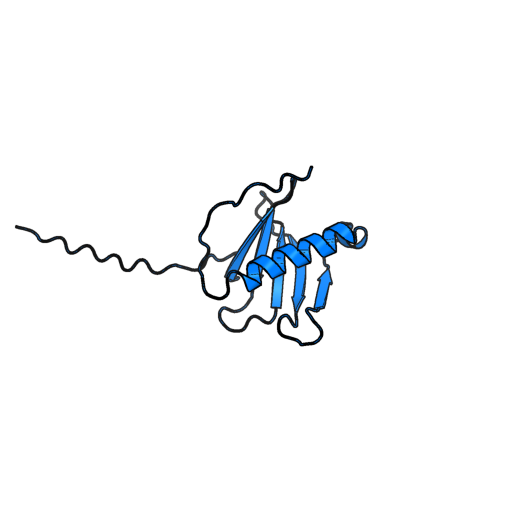 C 1
ATOM 732 O O . GLU A 1 89 ? -6.862 -4.730 -5.874 1.00 92.25 89 GLU A O 1
ATOM 737 N N . TRP A 1 90 ? -8.375 -4.727 -4.212 1.00 93.19 90 TRP A N 1
ATOM 738 C CA . TRP A 1 90 ? -8.442 -3.272 -4.112 1.00 93.19 90 TRP A CA 1
ATOM 739 C C . TRP A 1 90 ? -7.093 -2.664 -3.702 1.00 93.19 90 TRP A C 1
ATOM 741 O O . TRP A 1 90 ? -6.580 -1.804 -4.417 1.00 93.19 90 TRP A O 1
ATOM 751 N N . ILE A 1 91 ? -6.471 -3.149 -2.619 1.00 93.50 91 ILE A N 1
ATOM 752 C CA . ILE A 1 91 ? -5.163 -2.654 -2.150 1.00 93.50 91 ILE A CA 1
ATOM 753 C C . ILE A 1 91 ? -4.088 -2.815 -3.233 1.00 93.50 91 ILE A C 1
ATOM 755 O O . ILE A 1 91 ? -3.313 -1.888 -3.468 1.00 93.50 91 ILE A O 1
ATOM 759 N N . GLU A 1 92 ? -4.033 -3.970 -3.903 1.00 94.06 92 GLU A N 1
ATOM 760 C CA . GLU A 1 92 ? -3.074 -4.208 -4.989 1.00 94.06 92 GLU A CA 1
ATOM 761 C C . GLU A 1 92 ? -3.264 -3.217 -6.134 1.00 94.06 92 GLU A C 1
ATOM 763 O O . GLU A 1 92 ? -2.295 -2.633 -6.627 1.00 94.06 92 GLU A O 1
ATOM 768 N N . ARG A 1 93 ? -4.514 -2.994 -6.546 1.00 94.50 93 ARG A N 1
ATOM 769 C CA . ARG A 1 93 ? -4.841 -2.064 -7.624 1.00 94.50 93 ARG A CA 1
ATOM 770 C C . ARG A 1 93 ? -4.438 -0.633 -7.281 1.00 94.50 93 ARG A C 1
ATOM 772 O O . ARG A 1 93 ? -3.814 0.019 -8.120 1.00 94.50 93 ARG A O 1
ATOM 779 N N . GLU A 1 94 ? -4.760 -0.146 -6.085 1.00 94.75 94 GLU A N 1
ATOM 780 C CA . GLU A 1 94 ? -4.410 1.217 -5.660 1.00 94.75 94 GLU A CA 1
ATOM 781 C C . GLU A 1 94 ? -2.887 1.390 -5.545 1.00 94.75 94 GLU A C 1
ATOM 783 O O . GLU A 1 94 ? -2.321 2.343 -6.088 1.00 94.75 94 GLU A O 1
ATOM 788 N N . ALA A 1 95 ? -2.193 0.422 -4.936 1.00 92.62 95 ALA A N 1
ATOM 789 C CA . ALA A 1 95 ? -0.739 0.458 -4.799 1.00 92.62 95 ALA A CA 1
ATOM 790 C C . ALA A 1 95 ? -0.019 0.447 -6.158 1.00 92.62 95 ALA A C 1
ATOM 792 O O . ALA A 1 95 ? 0.907 1.232 -6.383 1.00 92.62 95 ALA A O 1
ATOM 793 N N . LEU A 1 96 ? -0.466 -0.400 -7.093 1.00 90.38 96 LEU A N 1
ATOM 794 C CA . LEU A 1 96 ? 0.064 -0.435 -8.457 1.00 90.38 96 LEU A CA 1
ATOM 795 C C . LEU A 1 96 ? -0.257 0.833 -9.237 1.00 90.38 96 LEU A C 1
ATOM 797 O O . LEU A 1 96 ? 0.569 1.266 -10.038 1.00 90.38 96 LEU A O 1
ATOM 801 N N . THR A 1 97 ? -1.437 1.417 -9.030 1.00 91.62 97 THR A N 1
ATOM 802 C CA . THR A 1 97 ? -1.817 2.678 -9.672 1.00 91.62 97 THR A CA 1
ATOM 803 C C . THR A 1 97 ? -0.848 3.771 -9.252 1.00 91.62 97 THR A C 1
ATOM 805 O O . THR A 1 97 ? -0.189 4.334 -10.120 1.00 91.62 97 THR A O 1
ATOM 808 N N . ILE A 1 98 ? -0.650 3.968 -7.945 1.00 89.88 98 ILE A N 1
ATOM 809 C CA . ILE A 1 98 ? 0.305 4.946 -7.400 1.00 89.88 98 ILE A CA 1
ATOM 810 C C . ILE A 1 98 ? 1.711 4.731 -7.964 1.00 89.88 98 ILE A C 1
ATOM 812 O O . ILE A 1 98 ? 2.355 5.679 -8.411 1.00 89.88 98 ILE A O 1
ATOM 816 N N . TRP A 1 99 ? 2.190 3.486 -7.981 1.00 85.38 99 TRP A N 1
ATOM 817 C CA . TRP A 1 99 ? 3.520 3.179 -8.503 1.00 85.38 99 TRP A CA 1
ATOM 818 C C . TRP A 1 99 ? 3.661 3.473 -10.003 1.00 85.38 99 TRP A C 1
ATOM 820 O O . TRP A 1 99 ? 4.676 4.017 -10.433 1.00 85.38 99 TRP A O 1
ATOM 830 N N . ARG A 1 100 ? 2.642 3.154 -10.812 1.00 85.56 100 ARG A N 1
ATOM 831 C CA . ARG A 1 100 ? 2.661 3.382 -12.268 1.00 85.56 100 ARG A CA 1
ATOM 832 C C . ARG A 1 100 ? 2.492 4.849 -12.644 1.00 85.56 100 ARG A C 1
ATOM 834 O O . ARG A 1 100 ? 3.046 5.266 -13.656 1.00 85.56 100 ARG A O 1
ATOM 841 N N . THR A 1 101 ? 1.717 5.614 -11.877 1.00 82.81 101 THR A N 1
ATOM 842 C CA . THR A 1 101 ? 1.430 7.024 -12.177 1.00 82.81 101 THR A CA 1
ATOM 843 C C . THR A 1 101 ? 2.488 7.979 -11.638 1.00 82.81 101 THR A C 1
ATOM 845 O O . THR A 1 101 ? 2.561 9.105 -12.121 1.00 82.81 101 THR A O 1
ATOM 848 N N . ASN A 1 102 ? 3.336 7.538 -10.700 1.00 73.25 102 ASN A N 1
ATOM 849 C CA . ASN A 1 102 ? 4.419 8.345 -10.125 1.00 73.25 102 ASN A CA 1
ATOM 850 C C . ASN A 1 102 ? 5.826 7.818 -10.480 1.00 73.25 102 ASN A C 1
ATOM 852 O O . ASN A 1 102 ? 6.633 7.625 -9.572 1.00 73.25 102 ASN A O 1
ATOM 856 N N . PRO A 1 103 ? 6.179 7.598 -11.765 1.00 58.25 103 PRO A N 1
ATOM 857 C CA . PRO A 1 103 ? 7.475 7.021 -12.122 1.00 58.25 103 PRO A CA 1
ATOM 858 C C . PRO A 1 103 ? 8.672 7.923 -11.765 1.00 58.25 103 PRO A C 1
ATOM 860 O O . PRO A 1 103 ? 9.773 7.402 -11.609 1.00 58.25 103 PRO A O 1
ATOM 863 N N . GLU A 1 104 ? 8.475 9.243 -11.609 1.00 56.28 104 GLU A N 1
ATOM 864 C CA . GLU A 1 104 ? 9.566 10.210 -11.368 1.00 56.28 104 GLU A CA 1
ATOM 865 C C . GLU A 1 104 ? 9.254 11.344 -10.363 1.00 56.28 104 GLU A C 1
ATOM 867 O O . GLU A 1 104 ? 10.148 12.136 -10.066 1.00 56.28 104 GLU A O 1
ATOM 872 N N . SER A 1 105 ? 8.034 11.462 -9.813 1.00 46.06 105 SER A N 1
ATOM 873 C CA . SER A 1 105 ? 7.664 12.653 -9.026 1.00 46.06 105 SER A CA 1
ATOM 874 C C . SER A 1 105 ? 7.720 12.447 -7.506 1.00 46.06 105 SER A C 1
ATOM 876 O O . SER A 1 105 ? 7.033 11.566 -6.983 1.00 46.06 105 SER A O 1
ATOM 878 N N . PRO A 1 106 ? 8.422 13.337 -6.782 1.00 47.66 106 PRO A N 1
ATOM 879 C CA . PRO A 1 106 ? 8.341 13.481 -5.336 1.00 47.66 106 PRO A CA 1
ATOM 880 C C . PRO A 1 106 ? 6.931 13.898 -4.948 1.00 47.66 106 PRO A C 1
ATOM 882 O O . PRO A 1 106 ? 6.309 14.690 -5.659 1.00 47.66 106 PRO A O 1
ATOM 885 N N . ALA A 1 107 ? 6.439 13.312 -3.858 1.00 44.62 107 ALA A N 1
ATOM 886 C CA . ALA A 1 107 ? 5.069 13.386 -3.370 1.00 44.62 107 ALA A CA 1
ATOM 887 C C . ALA A 1 107 ? 4.435 14.775 -3.541 1.00 44.62 107 ALA A C 1
ATOM 889 O O . ALA A 1 107 ? 4.553 15.656 -2.692 1.00 44.62 107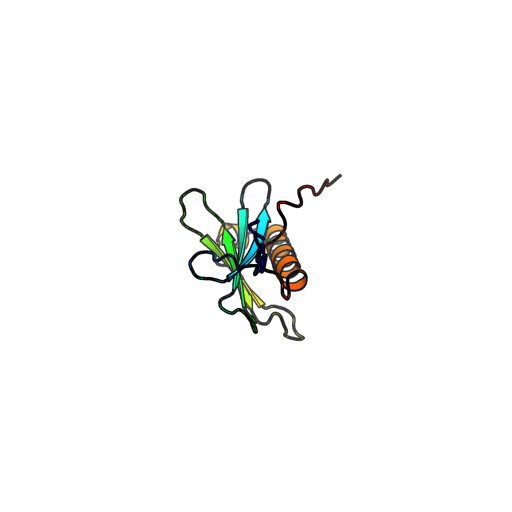 ALA A O 1
ATOM 890 N N . ASN A 1 108 ? 3.732 14.972 -4.650 1.00 36.81 108 ASN A N 1
ATOM 891 C CA . ASN A 1 108 ? 2.937 16.160 -4.861 1.00 36.81 108 ASN A CA 1
ATOM 892 C C . ASN A 1 108 ? 1.641 15.745 -5.535 1.00 36.81 108 ASN A C 1
ATOM 894 O O . ASN A 1 108 ? 1.585 15.529 -6.741 1.00 36.81 108 ASN A O 1
ATOM 898 N N . SER A 1 109 ? 0.602 15.598 -4.727 1.00 39.25 109 SER A N 1
ATOM 899 C CA . SER A 1 109 ? -0.623 16.389 -4.837 1.00 39.25 109 SER A CA 1
ATOM 900 C C . SER A 1 109 ? -1.572 15.875 -3.767 1.00 39.25 109 SER A C 1
ATOM 902 O O . SER A 1 109 ? -1.891 14.691 -3.716 1.00 39.25 109 SER A O 1
ATOM 904 N N . ARG A 1 110 ? -1.970 16.777 -2.868 1.00 38.38 110 ARG A N 1
ATOM 905 C CA . ARG A 1 110 ? -3.011 16.554 -1.862 1.00 38.38 110 ARG A CA 1
ATOM 906 C C . ARG A 1 110 ? -4.166 15.758 -2.461 1.00 38.38 110 ARG A C 1
ATOM 908 O O . ARG A 1 110 ? -4.645 16.122 -3.529 1.00 38.38 110 ARG A O 1
ATOM 915 N N . SER A 1 111 ? -4.599 14.744 -1.716 1.00 48.66 111 SER A N 1
ATOM 916 C CA . SER A 1 111 ? -5.966 14.227 -1.686 1.00 48.66 111 SER A CA 1
ATOM 917 C C . SER A 1 111 ? -6.750 14.412 -2.985 1.00 48.66 111 SER A C 1
ATOM 919 O O . SER A 1 111 ? -7.462 15.402 -3.140 1.00 48.66 111 SER A O 1
ATOM 921 N N . SER A 1 112 ? -6.710 13.431 -3.883 1.00 42.47 112 SER A N 1
ATOM 922 C CA . SER A 1 112 ? -7.886 13.223 -4.728 1.00 42.47 112 SER A CA 1
ATOM 923 C C . SER A 1 112 ? -8.907 12.451 -3.906 1.00 42.47 112 SER A C 1
ATOM 925 O O . SER A 1 112 ? -8.883 11.229 -3.813 1.00 42.47 112 SER A O 1
ATOM 927 N N . ALA A 1 113 ? -9.746 13.224 -3.224 1.00 41.44 113 ALA A N 1
ATOM 928 C CA . ALA A 1 113 ? -11.015 12.768 -2.701 1.00 41.44 113 ALA A CA 1
ATOM 929 C C . ALA A 1 113 ? -11.922 12.275 -3.845 1.00 41.44 113 ALA A C 1
ATOM 931 O O . ALA A 1 113 ? -11.839 12.772 -4.967 1.00 41.44 113 ALA A O 1
ATOM 932 N N . ALA A 1 114 ? -12.847 11.391 -3.463 1.00 36.22 114 ALA A N 1
ATOM 933 C CA . ALA A 1 114 ? -14.057 10.963 -4.164 1.00 36.22 114 ALA A CA 1
ATOM 934 C C . ALA A 1 114 ? -13.910 9.849 -5.217 1.00 36.22 114 ALA A C 1
ATOM 936 O O . ALA A 1 114 ? -13.708 10.091 -6.402 1.00 36.22 114 ALA A O 1
ATOM 937 N N . SER A 1 115 ? -14.214 8.620 -4.791 1.00 36.78 115 SER A N 1
ATOM 938 C CA . SER A 1 115 ? -15.099 7.770 -5.594 1.00 36.78 115 SER A CA 1
ATOM 939 C C . SER A 1 115 ? -16.537 8.006 -5.119 1.00 36.78 115 SER A C 1
ATOM 941 O O . SER A 1 115 ? -16.840 7.657 -3.979 1.00 36.78 115 SER A O 1
ATOM 943 N N . PRO A 1 116 ? -17.443 8.582 -5.927 1.00 43.06 116 PRO A N 1
ATOM 944 C CA . PRO A 1 116 ? -18.863 8.350 -5.740 1.00 43.06 116 PRO A CA 1
ATOM 945 C C . PRO A 1 116 ? -19.172 6.986 -6.370 1.00 43.06 116 PRO A C 1
ATOM 947 O O . PRO A 1 116 ? -19.222 6.865 -7.593 1.00 43.06 116 PRO A O 1
ATOM 950 N N . MET A 1 117 ? -19.329 5.945 -5.552 1.00 44.50 117 MET A N 1
ATOM 951 C CA . MET A 1 117 ? -20.038 4.749 -6.007 1.00 44.50 117 MET A CA 1
ATOM 952 C C . MET A 1 117 ? -21.535 5.016 -5.849 1.00 44.50 117 MET A C 1
ATOM 954 O O . MET A 1 117 ? -22.018 5.201 -4.731 1.00 44.50 117 MET A O 1
ATOM 958 N N . GLY A 1 118 ? -22.223 5.118 -6.986 1.00 42.06 118 GLY A N 1
ATOM 959 C CA . GLY A 1 118 ? -23.667 4.909 -7.080 1.00 42.06 118 GLY A CA 1
ATOM 960 C C . GLY A 1 118 ? -23.992 3.437 -7.280 1.00 42.06 118 GLY A C 1
ATOM 961 O O . GLY A 1 118 ? -23.064 2.677 -7.644 1.00 42.06 118 GLY A O 1
#

Sequence (118 aa):
MQEHTIAKSGALEWLFFHGKREWGRFTDDVRSYVVTSNDAQESNTLHVFIDHADGRPEMVCTMTALRSHSGPVTHWSCEWLRFSEMWREWIEREALTIWRTNPESPANSRSSAASPMG

Foldseek 3Di:
DDDPPDDPPPDQDFDDDPNFTWLDWDDDPPWIKTWTANDDQDGQKIWIWTCDPVSDIHTAKMWGNCVPPVHIDIDGDDDVVVVDPPVVVVVVVVNNVSCVVRNDGHDDDPDPDDDPDD

Radius of gyration: 17.14 Å; chains: 1; bounding box: 43×63×35 Å

Secondary structure (DSSP, 8-state):
------------PPPEETTEEEEEEEE-SS-EEEEEES-SS---EEEEEE--TTS--EEEEEEE-TT-TT--EEEE--TGGGG-HHHHHHHHHHHHHHHHH-SS--S-----------

Organism: NCBI:txid2811108

pLDDT: mean 75.43, std 19.45, range [36.22, 94.75]